Protein AF-A0A225UB70-F1 (afdb_monomer)

Solvent-accessible surface area (backbone atoms only — not comparable to full-atom values): 8918 Å² total; per-residue (Å²): 141,69,71,53,76,58,96,62,27,41,36,33,77,89,73,16,35,35,30,39,70,74,69,49,73,42,77,44,91,89,35,73,84,76,83,60,83,46,61,72,49,74,40,53,37,84,57,73,41,80,27,50,54,32,30,71,49,79,45,71,61,85,69,93,62,92,57,63,78,68,40,39,56,28,28,24,52,61,98,42,31,42,39,44,81,36,61,46,99,86,69,34,76,47,29,36,38,40,33,19,61,30,96,50,73,32,76,44,57,53,69,41,63,47,29,36,36,25,44,81,80,52,74,90,77,53,93,52,43,40,41,81,90,34,66,77,34,52,56,49,55,50,47,45,60,78,33,44,71,75,80,83,129

Foldseek 3Di:
DDWDDDPCWTDDQQQQWIQHNLRDIDHHDPGPPPPPPWDKDFQWAAAKDKAAFLGKDKRFPDDPDPPQVQWFKKFFADPFWTKDFDADPVRRGTIIIITGLDNGIDIDHHRDGGMMIGGPRDDPPDPGIDTPPGPVNVVNVVSSVVGHDDPDD

Secondary structure (DSSP, 8-state):
--EEEETTEEEETTTTEEE-TTS-EEEPTTS--------EEEEE-SS-EEE-TT-EEEEE-----TTGGGSEEEE-B-SSEEEEEEEPTTS-EEEEEEEE-SSS-EEE-TT-EEEEEE-TT-----TT-B-TTSHHHHHHHHHHHHHSPPPP-

Organism: NCBI:txid4795

Radius of gyration: 17.29 Å; Cα contacts (8 Å, |Δi|>4): 300; chains: 1; bounding box: 36×50×47 Å

Mean predicted aligned error: 11.11 Å

Nearest PDB structures (foldseek):
  4dhk-assembly1_A  TM=5.116E-01  e=4.647E-01  Burkholderia thailandensis E264
  5aeo-assembly2_B  TM=2.494E-01  e=3.174E-01  Prescottella equi 103S
  7b1z-assembly2_B  TM=2.248E-01  e=6.100E-01  Prescottella equi
  4nig-assembly1_A  TM=2.475E-01  e=8.009E-01  Escherichia coli
  7vzo-assembly1_B  TM=2.780E-01  e=5.100E+00  Scylla paramamosain

pLDDT: mean 77.73, std 15.6, range [36.25, 96.0]

Sequence (153 aa):
MNFMVAAGVRLCAHEGEVVLPDEKRILLVGGPKRLHLGRAIDVSIHESLWLAPGDSKYIPIRTLEPDLESLDVWVSRGDRWVTLVVFSAKRVPVAVRVVNISRKPAQVLPHTKVATLTDRERLHLGTNFVCPGSYQYDEREFLVYENTRSPAA

Structure (mmCIF, N/CA/C/O backbone):
data_AF-A0A225UB70-F1
#
_entry.id   AF-A0A225UB70-F1
#
loop_
_atom_site.group_PDB
_atom_site.id
_atom_site.type_symbol
_atom_site.label_atom_id
_atom_site.label_alt_id
_atom_site.label_comp_id
_atom_site.label_asym_id
_atom_site.label_entity_id
_atom_site.label_seq_id
_atom_site.pdbx_PDB_ins_code
_atom_site.Cartn_x
_atom_site.Cartn_y
_atom_site.Cartn_z
_atom_site.occupancy
_atom_site.B_iso_or_equiv
_atom_site.auth_seq_id
_atom_site.auth_comp_id
_atom_site.auth_asym_id
_atom_site.auth_atom_id
_atom_site.pdbx_PDB_model_num
ATOM 1 N N . MET A 1 1 ? 8.673 -13.406 -31.659 1.00 50.91 1 MET A N 1
ATOM 2 C CA . MET A 1 1 ? 7.505 -12.635 -31.190 1.00 50.91 1 MET A CA 1
ATOM 3 C C . MET A 1 1 ? 6.264 -13.219 -31.851 1.00 50.91 1 MET A C 1
ATOM 5 O O . MET A 1 1 ? 6.194 -13.136 -33.062 1.00 50.91 1 MET A O 1
ATOM 9 N N . ASN A 1 2 ? 5.368 -13.852 -31.081 1.00 46.34 2 ASN A N 1
ATOM 10 C CA . ASN A 1 2 ? 4.024 -14.294 -31.486 1.00 46.34 2 ASN A CA 1
ATOM 11 C C . ASN A 1 2 ? 3.123 -14.092 -30.259 1.00 46.34 2 ASN A C 1
ATOM 13 O O . ASN A 1 2 ? 3.233 -14.854 -29.300 1.00 46.34 2 ASN A O 1
ATOM 17 N N . PHE A 1 3 ? 2.311 -13.036 -30.251 1.00 51.97 3 PHE A N 1
ATOM 18 C CA . PHE A 1 3 ? 1.292 -12.815 -29.226 1.00 51.97 3 PHE A CA 1
ATOM 19 C C . PHE A 1 3 ? -0.056 -13.247 -29.795 1.00 51.97 3 PHE A C 1
ATOM 21 O O . PHE A 1 3 ? -0.451 -12.800 -30.868 1.00 51.97 3 PHE A O 1
ATOM 28 N N . MET A 1 4 ? -0.760 -14.126 -29.088 1.00 57.53 4 MET A N 1
ATOM 29 C CA . MET A 1 4 ? -2.179 -14.360 -29.349 1.00 57.53 4 MET A CA 1
ATOM 30 C C . MET A 1 4 ? -2.967 -13.456 -28.402 1.00 57.53 4 MET A C 1
ATOM 32 O O . MET A 1 4 ? -2.669 -13.428 -27.206 1.00 57.53 4 MET A O 1
ATOM 36 N N . VAL A 1 5 ? -3.915 -12.689 -28.947 1.00 52.62 5 VAL A N 1
ATOM 37 C CA . VAL A 1 5 ? -4.765 -11.768 -28.182 1.00 52.62 5 VAL A CA 1
ATOM 38 C C . VAL A 1 5 ? -6.218 -12.172 -28.365 1.00 52.62 5 VAL A C 1
ATOM 40 O O . VAL A 1 5 ? -6.743 -12.109 -29.473 1.00 52.62 5 VAL A O 1
ATOM 43 N N . ALA A 1 6 ? -6.867 -12.573 -27.275 1.00 55.34 6 ALA A N 1
ATOM 44 C CA . ALA A 1 6 ? -8.302 -12.831 -27.233 1.00 55.34 6 ALA A CA 1
ATOM 45 C C . ALA A 1 6 ? -8.866 -12.250 -25.933 1.00 55.34 6 ALA A C 1
ATOM 47 O O . ALA A 1 6 ? -8.306 -12.480 -24.865 1.00 55.34 6 ALA A O 1
ATOM 48 N N . ALA A 1 7 ? -9.939 -11.459 -26.023 1.00 66.19 7 ALA A N 1
ATOM 49 C CA . ALA A 1 7 ? -10.615 -10.855 -24.867 1.00 66.19 7 ALA A CA 1
ATOM 50 C C . ALA A 1 7 ? -9.690 -10.089 -23.885 1.00 66.19 7 ALA A C 1
ATOM 52 O O . ALA A 1 7 ? -9.925 -10.096 -22.683 1.00 66.19 7 ALA A O 1
ATOM 53 N N . 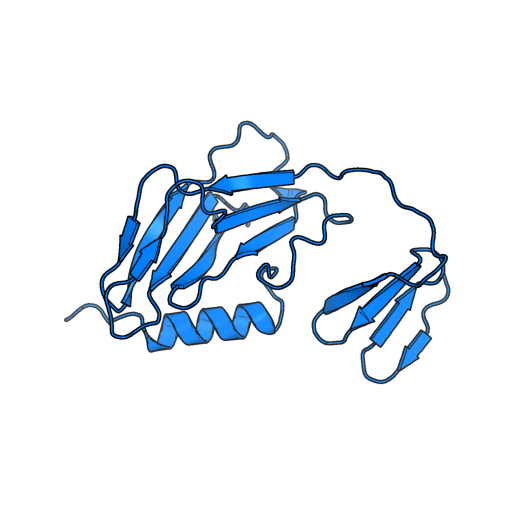GLY A 1 8 ? -8.625 -9.446 -24.385 1.00 60.56 8 GLY A N 1
ATOM 54 C CA . GLY A 1 8 ? -7.652 -8.706 -23.564 1.00 60.56 8 GLY A CA 1
ATOM 55 C C . GLY A 1 8 ? -6.568 -9.568 -22.901 1.00 60.56 8 GLY A C 1
ATOM 56 O O . GLY A 1 8 ? -5.694 -9.033 -22.229 1.00 60.56 8 GLY A O 1
ATOM 57 N N . VAL A 1 9 ? -6.585 -10.885 -23.116 1.00 57.81 9 VAL A N 1
ATOM 58 C CA . VAL A 1 9 ? -5.535 -11.805 -22.667 1.00 57.81 9 VAL A CA 1
ATOM 59 C C . VAL A 1 9 ? -4.383 -11.789 -23.674 1.00 57.81 9 VAL A C 1
ATOM 61 O O . VAL A 1 9 ? -4.620 -11.988 -24.864 1.00 57.81 9 VAL A O 1
ATOM 64 N N . ARG A 1 10 ? -3.140 -11.580 -23.224 1.00 71.00 10 ARG A N 1
ATOM 65 C CA . ARG A 1 10 ? -1.922 -11.622 -24.051 1.00 71.00 10 ARG A CA 1
ATOM 66 C C . ARG A 1 10 ? -1.094 -12.853 -23.689 1.00 71.00 10 ARG A C 1
ATOM 68 O O . ARG A 1 10 ? -0.585 -12.958 -22.579 1.00 71.00 10 ARG A O 1
ATOM 75 N N . LEU A 1 11 ? -0.939 -13.778 -24.632 1.00 66.06 11 LEU A N 1
ATOM 76 C CA . LEU A 1 11 ? -0.100 -14.970 -24.468 1.00 66.06 11 LEU A CA 1
ATOM 77 C C . LEU A 1 11 ? 1.314 -14.714 -25.004 1.00 66.06 11 LEU A C 1
ATOM 79 O O . LEU A 1 11 ? 1.455 -14.334 -26.167 1.00 66.06 11 LEU A O 1
ATOM 83 N N . CYS A 1 12 ? 2.351 -14.998 -24.212 1.00 64.19 12 CYS A N 1
ATOM 84 C CA . CYS A 1 12 ? 3.739 -14.997 -24.672 1.00 64.19 12 CYS A CA 1
ATOM 85 C C . CYS A 1 12 ? 4.373 -16.383 -24.505 1.00 64.19 12 CYS A C 1
ATOM 87 O O . CYS A 1 12 ? 4.827 -16.760 -23.427 1.00 64.19 12 CYS A O 1
ATOM 89 N N . ALA A 1 13 ? 4.454 -17.141 -25.603 1.00 64.69 13 ALA A N 1
ATOM 90 C CA . ALA A 1 13 ? 5.050 -18.481 -25.595 1.00 64.69 13 ALA A CA 1
ATOM 91 C C . ALA A 1 13 ? 6.567 -18.475 -25.310 1.00 64.69 13 ALA A C 1
ATOM 93 O O . ALA A 1 13 ? 7.093 -19.449 -24.785 1.00 64.69 13 ALA A O 1
ATOM 94 N N . HIS A 1 14 ? 7.266 -17.381 -25.635 1.00 59.59 14 HIS A N 1
ATOM 95 C CA . HIS A 1 14 ? 8.696 -17.217 -25.343 1.00 59.59 14 HIS A CA 1
ATOM 96 C C . HIS A 1 14 ? 8.958 -16.982 -23.848 1.00 59.59 14 HIS A C 1
ATOM 98 O O . HIS A 1 14 ? 9.907 -17.525 -23.287 1.00 59.59 14 HIS A O 1
ATOM 104 N N . GLU A 1 15 ? 8.114 -16.178 -23.201 1.00 58.66 15 GLU A N 1
ATOM 105 C CA . GLU A 1 15 ? 8.200 -15.914 -21.760 1.00 58.66 15 GLU A CA 1
ATOM 106 C C . GLU A 1 15 ? 7.529 -17.011 -20.930 1.00 58.66 15 GLU A C 1
ATOM 108 O O . GLU A 1 15 ? 7.854 -17.166 -19.759 1.00 58.66 15 GLU A O 1
ATOM 113 N N . GLY A 1 16 ? 6.670 -17.829 -21.545 1.00 68.44 16 GLY A N 1
ATOM 114 C CA . GLY A 1 16 ? 5.931 -18.877 -20.855 1.00 68.44 16 GLY A CA 1
ATOM 115 C C . GLY A 1 16 ? 4.806 -18.317 -19.988 1.00 68.44 16 GLY A C 1
ATOM 116 O O . GLY A 1 16 ? 4.480 -18.925 -18.977 1.00 68.44 16 GLY A O 1
ATOM 117 N N . GLU A 1 17 ? 4.234 -17.167 -20.347 1.00 66.88 17 GLU A N 1
ATOM 118 C CA . GLU A 1 17 ? 3.282 -16.432 -19.508 1.00 66.88 17 GLU A CA 1
ATOM 119 C C . GLU A 1 17 ? 2.002 -16.051 -20.267 1.00 66.88 17 GLU A C 1
ATOM 121 O O . GLU A 1 17 ? 2.000 -15.820 -21.481 1.00 66.88 17 GLU A O 1
ATOM 126 N N . VAL A 1 18 ? 0.903 -15.971 -19.519 1.00 69.50 18 VAL A N 1
ATOM 127 C CA . VAL A 1 18 ? -0.398 -15.437 -19.933 1.00 69.50 18 VAL A CA 1
ATOM 128 C C . VAL A 1 18 ? -0.663 -14.179 -19.123 1.00 69.50 18 VAL A C 1
ATOM 130 O O . VAL A 1 18 ? -0.794 -14.263 -17.907 1.00 69.50 18 VAL A O 1
ATOM 133 N N . VAL A 1 19 ? -0.775 -13.028 -19.777 1.00 67.69 19 VAL A N 1
ATOM 134 C CA . VAL A 1 19 ? -1.188 -11.769 -19.148 1.00 67.69 19 VAL A CA 1
ATOM 135 C C . VAL A 1 19 ? -2.692 -11.613 -19.332 1.00 67.69 19 VAL A C 1
ATOM 137 O O . VAL A 1 19 ? -3.173 -11.568 -20.460 1.00 67.69 19 VAL A O 1
ATOM 140 N N . LEU A 1 20 ? -3.441 -11.562 -18.240 1.00 71.25 20 LEU A N 1
ATOM 141 C CA . LEU A 1 20 ? -4.878 -11.318 -18.229 1.00 71.25 20 LEU A CA 1
ATOM 142 C C . LEU A 1 20 ? -5.193 -9.819 -18.424 1.00 71.25 20 LEU A C 1
ATOM 144 O O . LEU A 1 20 ? -4.299 -8.982 -18.280 1.00 71.25 20 LEU A O 1
ATOM 148 N N . PRO A 1 21 ? -6.454 -9.456 -18.726 1.00 59.62 21 PRO A N 1
ATOM 149 C CA . PRO A 1 21 ? -6.861 -8.059 -18.903 1.00 59.62 21 PRO A CA 1
ATOM 150 C C . PRO A 1 21 ? -6.657 -7.195 -17.653 1.00 59.62 21 PRO A C 1
ATOM 152 O O . PRO A 1 21 ? -6.504 -5.987 -17.763 1.00 59.62 21 PRO A O 1
ATOM 155 N N . ASP A 1 22 ? -6.638 -7.813 -16.470 1.00 62.47 22 ASP A N 1
ATOM 156 C CA . ASP A 1 22 ? -6.341 -7.181 -15.181 1.00 62.47 22 ASP A CA 1
ATOM 157 C C . ASP A 1 22 ? -4.841 -7.212 -14.838 1.00 62.47 22 ASP A C 1
ATOM 159 O O . ASP A 1 22 ? -4.464 -7.137 -13.670 1.00 62.47 22 ASP A O 1
ATOM 163 N N . GLU A 1 23 ? -3.997 -7.380 -15.859 1.00 60.31 23 GLU A N 1
ATOM 164 C CA . GLU A 1 23 ? -2.533 -7.451 -15.796 1.00 60.31 23 GLU A CA 1
ATOM 165 C C . GLU A 1 23 ? -1.974 -8.614 -14.961 1.00 60.31 23 GLU A C 1
ATOM 167 O O . GLU A 1 23 ? -0.756 -8.741 -14.795 1.00 60.31 23 GLU A O 1
ATOM 172 N N . LYS A 1 24 ? -2.830 -9.529 -14.486 1.00 55.97 24 LYS A N 1
ATOM 173 C CA . LYS A 1 24 ? -2.382 -10.744 -13.804 1.00 55.97 24 LYS A CA 1
ATOM 174 C C . LYS A 1 24 ? -1.618 -11.640 -14.769 1.00 55.97 24 LYS A C 1
ATOM 176 O O . LYS A 1 24 ? -2.121 -11.995 -15.831 1.00 55.97 24 LYS A O 1
ATOM 181 N N . ARG A 1 25 ? -0.422 -12.065 -14.367 1.00 65.12 25 ARG A N 1
ATOM 182 C CA . ARG A 1 25 ? 0.412 -12.989 -15.143 1.00 65.12 25 ARG A CA 1
ATOM 183 C C . ARG A 1 25 ? 0.298 -14.409 -14.591 1.00 65.12 25 ARG A C 1
ATOM 185 O O . ARG A 1 25 ? 0.488 -14.616 -13.394 1.00 65.12 25 ARG A O 1
ATOM 192 N N . ILE A 1 26 ? -0.017 -15.376 -15.449 1.00 65.44 26 ILE A N 1
ATOM 193 C CA . ILE A 1 26 ? -0.088 -16.808 -15.127 1.00 65.44 26 ILE A CA 1
ATOM 194 C C . ILE A 1 26 ? 1.021 -17.533 -15.886 1.00 65.44 26 ILE A C 1
ATOM 196 O O . ILE A 1 26 ? 1.125 -17.398 -17.104 1.00 65.44 26 ILE A O 1
ATOM 200 N N . LEU A 1 27 ? 1.824 -18.330 -15.180 1.00 65.69 27 LEU A N 1
ATOM 201 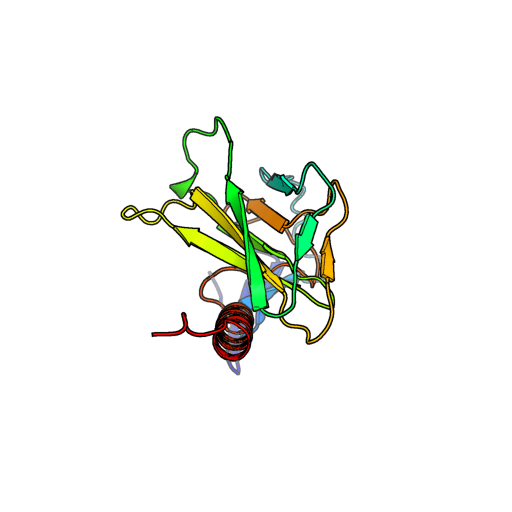C CA . LEU A 1 27 ? 2.873 -19.141 -15.792 1.00 65.69 27 LEU A CA 1
ATOM 202 C C . LEU A 1 27 ? 2.272 -20.370 -16.494 1.00 65.69 27 LEU A C 1
ATOM 204 O O . LEU A 1 27 ? 1.475 -21.111 -15.917 1.00 65.69 27 LEU A O 1
ATOM 208 N N . LEU A 1 28 ? 2.694 -20.617 -17.728 1.00 68.62 28 LEU A N 1
ATOM 209 C CA . LEU A 1 28 ? 2.364 -21.816 -18.486 1.00 68.62 28 LEU A CA 1
ATOM 210 C C . LEU A 1 28 ? 3.129 -23.018 -17.922 1.00 68.62 28 LEU A C 1
ATOM 212 O O . LEU A 1 28 ? 4.350 -22.981 -17.742 1.00 68.62 28 LEU A O 1
ATOM 216 N N . VAL A 1 29 ? 2.417 -24.121 -17.691 1.00 61.06 29 VAL A N 1
ATOM 217 C CA . VAL A 1 29 ? 3.032 -25.393 -17.293 1.00 61.06 29 VAL A CA 1
ATOM 218 C C . VAL A 1 29 ? 3.980 -25.863 -18.401 1.00 61.06 29 VAL A C 1
ATOM 220 O O . VAL A 1 29 ? 3.560 -26.066 -19.536 1.00 61.06 29 VAL A O 1
ATOM 223 N N . GLY A 1 30 ? 5.266 -26.020 -18.068 1.00 59.81 30 GLY A N 1
ATOM 224 C CA . GLY A 1 30 ? 6.319 -26.397 -19.023 1.00 59.81 30 GLY A CA 1
ATOM 225 C C . GLY A 1 30 ? 7.049 -25.223 -19.691 1.00 59.81 30 GLY A C 1
ATOM 226 O O . GLY A 1 30 ? 7.930 -25.464 -20.513 1.00 59.81 30 GLY A O 1
ATOM 227 N N . GLY A 1 31 ? 6.728 -23.973 -19.332 1.00 58.25 31 GLY A N 1
ATOM 228 C CA . GLY A 1 31 ? 7.508 -22.795 -19.725 1.00 58.25 31 GLY A CA 1
ATOM 229 C C . GLY A 1 31 ? 8.925 -22.789 -19.122 1.00 58.25 31 GLY A C 1
ATOM 230 O O . GLY A 1 31 ? 9.213 -23.563 -18.201 1.00 58.25 31 GLY A O 1
ATOM 231 N N . PRO A 1 32 ? 9.842 -21.938 -19.624 1.00 54.94 32 PRO A N 1
ATOM 232 C CA . PRO A 1 32 ? 11.200 -21.854 -19.095 1.00 54.94 32 PRO A CA 1
ATOM 233 C C . PRO A 1 32 ? 11.172 -21.599 -17.581 1.00 54.94 32 PRO A C 1
ATOM 235 O O . PRO A 1 32 ? 10.595 -20.618 -17.117 1.00 54.94 32 PRO A O 1
ATOM 238 N N . LYS A 1 33 ? 11.814 -22.480 -16.796 1.00 51.38 33 LYS A N 1
ATOM 239 C CA . LYS A 1 33 ? 12.016 -22.287 -15.351 1.00 51.38 33 LYS A CA 1
ATOM 240 C C . LYS A 1 33 ? 12.939 -21.085 -15.150 1.00 51.38 33 LYS A C 1
ATOM 242 O O . LYS A 1 33 ? 14.159 -21.229 -15.116 1.00 51.38 33 LYS A O 1
ATOM 247 N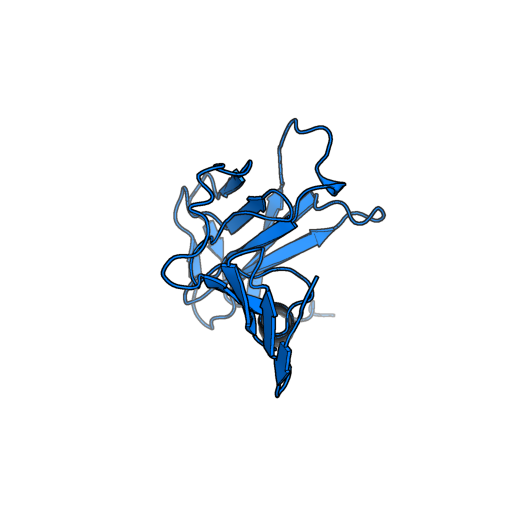 N . ARG A 1 34 ? 12.370 -19.885 -15.056 1.00 52.62 34 ARG A N 1
ATOM 248 C CA . ARG A 1 34 ? 13.122 -18.656 -14.790 1.00 52.62 34 ARG A CA 1
ATOM 249 C C . ARG A 1 34 ? 13.544 -18.642 -13.322 1.00 52.62 34 ARG A C 1
ATOM 251 O O . ARG A 1 34 ? 12.852 -18.118 -12.464 1.00 52.62 34 ARG A O 1
ATOM 258 N N . LEU A 1 35 ? 14.697 -19.246 -13.043 1.00 44.94 35 LEU A N 1
ATOM 259 C CA . LEU A 1 35 ? 15.340 -19.275 -11.726 1.00 44.94 35 LEU A CA 1
ATOM 260 C C . LEU A 1 35 ? 16.265 -18.061 -11.525 1.00 44.94 35 LEU A C 1
ATOM 262 O O . LEU A 1 35 ? 17.336 -18.175 -10.940 1.00 44.94 35 LEU A O 1
ATOM 266 N N . HIS A 1 36 ? 15.880 -16.894 -12.044 1.00 45.09 36 HIS A N 1
ATOM 267 C CA . HIS A 1 36 ? 16.498 -15.639 -11.634 1.00 45.09 36 HIS A CA 1
ATOM 268 C C . HIS A 1 36 ? 15.614 -15.057 -10.548 1.00 45.09 36 HIS A C 1
ATOM 270 O O . HIS A 1 36 ? 14.543 -14.533 -10.840 1.00 45.09 36 HIS A O 1
ATOM 276 N N . LEU A 1 37 ? 16.058 -15.198 -9.300 1.00 53.25 37 LEU A N 1
ATOM 277 C CA . LEU A 1 37 ? 15.492 -14.464 -8.181 1.00 53.25 37 LEU A CA 1
ATOM 278 C C . LEU A 1 37 ? 15.769 -12.982 -8.462 1.00 53.25 37 LEU A C 1
ATOM 280 O O . LEU A 1 37 ? 16.880 -12.503 -8.237 1.00 53.25 37 LEU A O 1
ATOM 284 N N . GLY A 1 38 ? 14.800 -12.306 -9.078 1.00 62.28 38 GLY A N 1
ATOM 285 C CA . GLY A 1 38 ? 14.865 -10.875 -9.321 1.00 62.28 38 GLY A CA 1
ATOM 286 C C . GLY A 1 38 ? 15.136 -10.134 -8.018 1.00 62.28 38 GLY A C 1
ATOM 287 O O . GLY A 1 38 ? 14.783 -10.612 -6.934 1.00 62.28 38 GLY A O 1
ATOM 288 N N . ARG A 1 39 ? 15.794 -8.976 -8.101 1.00 74.94 39 ARG A N 1
ATOM 289 C CA . ARG A 1 39 ? 16.023 -8.143 -6.915 1.00 74.94 39 ARG A CA 1
ATOM 290 C C . ARG A 1 39 ? 14.670 -7.804 -6.299 1.00 74.94 39 ARG A C 1
ATOM 292 O O . ARG A 1 39 ? 13.780 -7.365 -7.015 1.00 74.94 39 ARG A O 1
ATOM 299 N N . ALA A 1 40 ? 14.526 -8.033 -4.997 1.00 80.19 40 ALA A N 1
ATOM 300 C CA . ALA A 1 40 ? 13.309 -7.755 -4.248 1.00 80.19 40 ALA A CA 1
ATOM 301 C C . ALA A 1 40 ? 13.669 -7.006 -2.964 1.00 80.19 40 ALA A C 1
ATOM 303 O O . ALA A 1 40 ? 14.440 -7.503 -2.144 1.00 80.19 40 ALA A O 1
ATOM 304 N N . ILE A 1 41 ? 13.127 -5.802 -2.804 1.00 85.81 41 ILE A N 1
ATOM 305 C CA . ILE A 1 41 ? 13.354 -4.947 -1.638 1.00 85.81 41 ILE A CA 1
ATOM 306 C C . ILE A 1 41 ? 12.031 -4.792 -0.913 1.00 85.81 41 ILE A C 1
ATOM 308 O O . ILE A 1 41 ? 11.125 -4.111 -1.394 1.00 85.81 41 ILE A O 1
ATOM 312 N N . ASP A 1 42 ? 11.926 -5.413 0.253 1.00 89.12 42 ASP A N 1
ATOM 313 C CA . ASP A 1 42 ? 10.722 -5.335 1.066 1.00 89.12 42 ASP A CA 1
ATOM 314 C C . ASP A 1 42 ? 10.690 -4.042 1.882 1.00 89.12 42 ASP A C 1
ATOM 316 O O . ASP A 1 42 ? 11.589 -3.742 2.669 1.00 89.12 42 ASP A O 1
ATOM 320 N N . VAL A 1 43 ? 9.590 -3.310 1.756 1.00 91.38 43 VAL A N 1
ATOM 321 C CA . VAL A 1 43 ? 9.231 -2.203 2.636 1.00 91.38 43 VAL A CA 1
ATOM 322 C C . VAL A 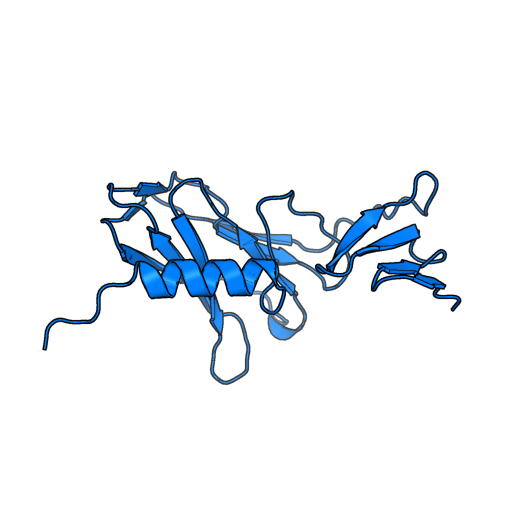1 43 ? 8.331 -2.785 3.710 1.00 91.38 43 VAL A C 1
ATOM 324 O O . VAL A 1 43 ? 7.191 -3.171 3.443 1.00 91.38 43 VAL A O 1
ATOM 327 N N . SER A 1 44 ? 8.852 -2.882 4.927 1.00 92.44 44 SER A N 1
ATOM 328 C CA . SER A 1 44 ? 8.142 -3.493 6.050 1.00 92.44 44 SER A CA 1
ATOM 329 C C . SER A 1 44 ? 7.930 -2.502 7.179 1.00 92.44 44 SER A C 1
ATOM 331 O O . SER A 1 44 ? 8.718 -1.581 7.388 1.00 92.44 44 SER A O 1
ATOM 333 N N . ILE A 1 45 ? 6.862 -2.711 7.938 1.00 90.69 45 ILE A N 1
ATOM 334 C CA . ILE A 1 45 ? 6.643 -1.972 9.175 1.00 90.69 45 ILE A CA 1
ATOM 335 C C . ILE A 1 45 ? 7.592 -2.514 10.251 1.00 90.69 45 ILE A C 1
ATOM 337 O O . ILE A 1 45 ? 7.643 -3.719 10.479 1.00 90.69 45 ILE A O 1
ATOM 341 N N . HIS A 1 46 ? 8.332 -1.638 10.929 1.00 87.69 46 HIS A N 1
ATOM 342 C CA . HIS A 1 46 ? 9.272 -2.049 11.980 1.00 87.69 46 HIS A CA 1
ATOM 343 C C . HIS A 1 46 ? 8.606 -2.254 13.348 1.00 87.69 46 HIS A C 1
ATOM 345 O O . HIS A 1 46 ? 9.030 -3.116 14.110 1.00 87.69 46 HIS A O 1
ATOM 351 N N . GLU A 1 47 ? 7.554 -1.493 13.651 1.00 89.50 47 GLU A N 1
ATOM 352 C CA . GLU A 1 47 ? 6.858 -1.495 14.942 1.00 89.50 47 GLU A CA 1
ATOM 353 C C . GLU A 1 47 ? 5.342 -1.606 14.760 1.00 89.50 47 GLU A C 1
ATOM 355 O O . GLU A 1 47 ? 4.806 -1.190 13.739 1.00 89.50 47 GLU A O 1
ATOM 360 N N . SER A 1 48 ? 4.623 -2.160 15.740 1.00 90.19 48 SER A N 1
ATOM 361 C CA . SER A 1 48 ? 3.166 -2.314 15.618 1.00 90.19 48 SER A CA 1
ATOM 362 C C . SER A 1 48 ? 2.498 -0.965 15.365 1.00 90.19 48 SER A C 1
ATOM 364 O O . SER A 1 48 ? 2.641 -0.040 16.162 1.00 90.19 48 SER A O 1
ATOM 366 N N . LEU A 1 49 ? 1.714 -0.878 14.294 1.00 93.56 49 LEU A N 1
ATOM 367 C CA . LEU A 1 49 ? 0.989 0.332 13.935 1.00 93.56 49 LEU A CA 1
ATOM 368 C C . LEU A 1 49 ? -0.494 0.163 14.259 1.00 93.56 49 LEU A C 1
ATOM 370 O O . LEU A 1 49 ? -1.130 -0.778 13.787 1.00 93.56 49 LEU A O 1
ATOM 374 N N . TRP A 1 50 ? -1.051 1.101 15.019 1.00 95.75 50 TRP A N 1
ATOM 375 C CA . TRP A 1 50 ? -2.489 1.208 15.249 1.00 95.75 50 TRP A CA 1
ATOM 376 C C . TRP A 1 50 ? -3.047 2.385 14.462 1.00 95.75 50 TRP A C 1
ATOM 378 O O . TRP A 1 50 ? -2.624 3.519 14.660 1.00 95.75 50 TRP A O 1
ATOM 388 N N . LEU A 1 51 ? -3.998 2.104 13.576 1.00 95.44 51 LEU A N 1
ATOM 389 C CA . LEU A 1 51 ? -4.674 3.102 12.757 1.00 95.44 51 LEU A CA 1
ATOM 390 C C . LEU A 1 51 ? -6.132 3.213 13.193 1.00 95.44 51 LEU A C 1
ATOM 392 O O . LEU A 1 51 ? -6.875 2.226 13.155 1.00 95.44 51 LEU A O 1
ATOM 396 N N . ALA A 1 52 ? -6.567 4.413 13.571 1.00 96.00 52 ALA A N 1
ATOM 397 C CA . ALA A 1 52 ? -7.988 4.695 13.751 1.00 96.00 52 ALA A CA 1
ATOM 398 C C . ALA A 1 52 ? -8.742 4.576 12.405 1.00 96.00 52 ALA A C 1
ATOM 400 O O . ALA A 1 52 ? -8.113 4.573 11.345 1.00 96.00 52 ALA A O 1
ATOM 401 N N . PRO A 1 53 ? -10.078 4.430 12.403 1.00 94.44 53 PRO A N 1
ATOM 402 C CA . PRO A 1 53 ? -10.862 4.431 11.166 1.00 94.44 53 PRO A CA 1
ATOM 403 C C . PRO A 1 53 ? -10.579 5.666 10.298 1.00 94.44 53 PRO A C 1
ATOM 405 O O . PRO A 1 53 ? -10.736 6.792 10.773 1.00 94.44 53 PRO A O 1
ATOM 408 N N . GLY A 1 54 ? -10.167 5.451 9.044 1.00 90.38 54 GLY A N 1
ATOM 409 C CA . GLY A 1 54 ? -9.800 6.513 8.099 1.00 90.38 54 GLY A CA 1
ATOM 410 C C . GLY A 1 54 ? -8.425 7.153 8.324 1.00 90.38 54 GLY A C 1
ATOM 411 O O . GLY A 1 54 ? -8.024 8.021 7.550 1.00 90.38 54 GLY A O 1
ATOM 412 N N . ASP A 1 55 ? -7.698 6.739 9.364 1.00 95.00 55 ASP A N 1
ATOM 413 C CA . ASP A 1 55 ? -6.345 7.216 9.645 1.00 95.00 55 ASP A CA 1
ATOM 414 C C . ASP A 1 55 ? -5.308 6.531 8.743 1.00 95.00 55 ASP A C 1
ATOM 416 O O . ASP A 1 55 ? -5.538 5.451 8.180 1.00 95.00 55 ASP A O 1
ATOM 420 N N . SER A 1 56 ? -4.144 7.162 8.600 1.00 95.06 56 SER A N 1
ATOM 421 C CA . SER A 1 56 ? -3.071 6.651 7.756 1.00 95.06 56 SER A CA 1
ATOM 422 C C . SER A 1 56 ? -1.677 6.989 8.266 1.00 95.06 56 SER A C 1
ATOM 424 O O . SER A 1 56 ? -1.453 8.043 8.856 1.00 95.06 56 SER A O 1
ATOM 426 N N . LYS A 1 57 ? -0.708 6.125 7.956 1.00 95.44 57 LYS A N 1
ATOM 427 C CA . LYS A 1 57 ? 0.707 6.333 8.279 1.00 95.44 57 LYS A CA 1
ATOM 428 C C . LYS A 1 57 ? 1.568 6.220 7.030 1.00 95.44 57 LYS A C 1
ATOM 430 O O . LYS A 1 57 ? 1.385 5.314 6.222 1.00 95.44 57 LYS A O 1
ATOM 435 N N . TYR A 1 58 ? 2.540 7.116 6.912 1.00 95.06 58 TYR A N 1
ATOM 436 C CA . TYR A 1 58 ? 3.566 7.057 5.878 1.00 95.06 58 TYR A CA 1
ATOM 437 C C . TYR A 1 58 ? 4.761 6.236 6.365 1.00 95.06 58 TYR A C 1
ATOM 439 O O . TYR A 1 58 ? 5.332 6.526 7.417 1.00 95.06 58 TYR A O 1
ATOM 447 N N . ILE A 1 59 ? 5.139 5.231 5.581 1.00 94.19 59 ILE A N 1
ATOM 448 C CA . ILE A 1 59 ? 6.311 4.385 5.787 1.00 94.19 59 ILE A CA 1
ATOM 449 C C . ILE A 1 59 ? 7.341 4.767 4.715 1.00 94.19 59 ILE A C 1
ATOM 451 O O . ILE A 1 59 ? 7.094 4.524 3.533 1.00 94.19 59 ILE A O 1
ATOM 455 N N . PRO A 1 60 ? 8.460 5.418 5.076 1.00 92.56 60 PRO A N 1
ATOM 456 C CA . PRO A 1 60 ? 9.443 5.867 4.098 1.00 92.56 60 PRO A CA 1
ATOM 457 C C . PRO A 1 60 ? 10.158 4.675 3.456 1.00 92.56 60 PRO A C 1
ATOM 459 O O . PRO A 1 60 ? 10.544 3.731 4.146 1.00 92.56 60 PRO A O 1
ATOM 462 N N . ILE A 1 61 ? 10.398 4.751 2.149 1.00 89.94 61 ILE A N 1
ATOM 463 C CA . ILE A 1 61 ? 11.216 3.768 1.437 1.00 89.94 61 ILE A CA 1
ATOM 464 C C . ILE A 1 61 ? 12.677 4.169 1.646 1.00 89.94 61 ILE A C 1
ATOM 466 O O . ILE A 1 61 ? 13.203 5.055 0.978 1.00 89.94 61 ILE A O 1
ATOM 470 N N . ARG A 1 62 ? 13.321 3.562 2.646 1.00 78.94 62 ARG A N 1
ATOM 471 C CA . ARG A 1 62 ? 14.725 3.820 2.991 1.00 78.94 62 ARG A CA 1
ATOM 472 C C . ARG A 1 62 ? 15.595 2.738 2.379 1.00 78.94 62 ARG A C 1
ATOM 474 O O . ARG A 1 62 ? 15.849 1.719 3.012 1.00 78.94 62 ARG A O 1
ATOM 481 N N . THR A 1 63 ? 16.031 2.956 1.149 1.00 71.50 63 THR A N 1
ATOM 482 C CA . THR A 1 63 ? 16.968 2.051 0.489 1.00 71.50 63 THR A CA 1
ATOM 483 C C . THR A 1 63 ? 18.140 2.829 -0.091 1.00 71.50 63 THR A C 1
ATOM 485 O O . THR A 1 63 ? 17.979 3.970 -0.517 1.00 71.50 63 THR A O 1
ATOM 488 N N . LEU A 1 64 ? 19.327 2.221 -0.070 1.00 67.25 64 LEU A N 1
ATOM 489 C CA . LEU A 1 64 ? 20.559 2.805 -0.612 1.00 67.25 64 LEU A CA 1
ATOM 490 C C . LEU A 1 64 ? 20.679 2.605 -2.130 1.00 67.25 64 LEU A C 1
ATOM 492 O O . LEU A 1 64 ? 21.745 2.776 -2.715 1.00 67.25 64 LEU A O 1
ATOM 496 N N . GLU A 1 65 ? 19.598 2.152 -2.746 1.00 70.75 65 GLU A N 1
ATOM 497 C CA . GLU A 1 65 ? 19.628 1.611 -4.084 1.00 70.75 65 GLU A CA 1
ATOM 498 C C . GLU A 1 65 ? 19.615 2.717 -5.136 1.00 70.75 65 GLU A C 1
ATOM 500 O O . GLU A 1 65 ? 18.712 3.560 -5.130 1.00 70.75 65 GLU A O 1
ATOM 505 N N . PRO A 1 66 ? 20.604 2.725 -6.044 1.00 63.25 66 PRO A N 1
ATOM 506 C CA . PRO A 1 66 ? 20.852 3.857 -6.926 1.00 63.25 66 PRO A CA 1
ATOM 507 C C . PRO A 1 66 ? 19.806 3.999 -8.037 1.00 63.25 66 PRO A C 1
ATOM 509 O O . PRO A 1 66 ? 19.682 5.073 -8.619 1.00 63.25 66 PRO A O 1
ATOM 512 N N . ASP A 1 67 ? 19.056 2.938 -8.337 1.00 75.19 67 ASP A N 1
ATOM 513 C CA . ASP A 1 67 ? 18.205 2.823 -9.519 1.00 75.19 67 ASP A CA 1
ATOM 514 C C . ASP A 1 67 ? 16.731 2.574 -9.182 1.00 75.19 67 ASP A C 1
ATOM 516 O O . ASP A 1 67 ? 16.045 1.831 -9.872 1.00 75.19 67 ASP A O 1
ATOM 520 N N . LEU A 1 68 ? 16.201 3.218 -8.141 1.00 76.31 68 LEU A N 1
ATOM 521 C CA . LEU A 1 68 ? 14.804 3.024 -7.729 1.00 76.31 68 LEU A CA 1
ATOM 522 C C . LEU A 1 68 ? 13.769 3.280 -8.845 1.00 76.31 68 LEU A C 1
ATOM 524 O O . LEU A 1 68 ? 12.670 2.738 -8.802 1.00 76.31 68 LEU A O 1
ATOM 528 N N . GLU A 1 69 ? 14.123 4.100 -9.836 1.00 77.06 69 GLU A N 1
ATOM 529 C CA . GLU A 1 69 ? 13.311 4.407 -11.022 1.00 77.06 69 GLU A CA 1
ATOM 530 C C . GLU A 1 69 ? 13.152 3.217 -11.985 1.00 77.06 69 GLU A C 1
ATOM 532 O O . GLU A 1 69 ? 12.232 3.203 -12.806 1.00 77.06 69 GLU A O 1
ATOM 537 N N . SER A 1 70 ? 14.054 2.233 -11.911 1.00 77.94 70 SER A N 1
ATOM 538 C CA . SER A 1 70 ? 14.050 1.036 -12.758 1.00 77.94 70 SER A CA 1
ATOM 539 C C . SER A 1 70 ? 13.165 -0.084 -12.196 1.00 77.94 70 SER A C 1
ATOM 541 O O . SER A 1 70 ? 12.831 -1.019 -12.930 1.00 77.94 70 SER A O 1
ATOM 543 N N . LEU A 1 71 ? 12.788 0.015 -10.916 1.00 81.69 71 LEU A N 1
ATOM 544 C CA . LEU A 1 71 ? 12.047 -1.007 -10.187 1.00 81.69 71 LEU A CA 1
ATOM 545 C C . LEU A 1 71 ? 10.536 -0.803 -10.294 1.00 81.69 71 LEU A C 1
ATOM 547 O O . LEU A 1 71 ? 10.031 0.318 -10.209 1.00 81.69 71 LEU A O 1
ATOM 551 N N . ASP A 1 72 ? 9.815 -1.914 -10.381 1.00 83.62 72 ASP A N 1
ATOM 552 C CA . ASP A 1 72 ? 8.368 -1.934 -10.223 1.00 83.62 72 ASP A CA 1
ATOM 553 C C . ASP A 1 72 ? 8.010 -1.994 -8.740 1.00 83.62 72 ASP A C 1
ATOM 555 O O . ASP A 1 72 ? 8.642 -2.694 -7.945 1.00 83.62 72 ASP A O 1
ATOM 559 N N . VAL A 1 73 ? 6.977 -1.246 -8.354 1.00 86.62 73 VAL A N 1
ATOM 560 C CA . VAL A 1 73 ? 6.502 -1.196 -6.972 1.00 86.62 73 VAL A CA 1
ATOM 561 C C . VAL A 1 73 ? 5.225 -1.997 -6.852 1.00 86.62 73 VAL A C 1
ATOM 563 O O . VAL A 1 73 ? 4.253 -1.742 -7.553 1.00 86.62 73 VAL A O 1
ATOM 566 N N . TRP A 1 74 ? 5.198 -2.894 -5.880 1.00 88.06 74 TRP A N 1
ATOM 567 C CA . TRP A 1 74 ? 4.034 -3.693 -5.552 1.00 88.06 74 TRP A CA 1
ATOM 568 C C . TRP A 1 74 ? 3.560 -3.341 -4.152 1.00 88.06 74 TRP A C 1
ATOM 570 O O . TRP A 1 74 ? 4.332 -3.415 -3.199 1.00 88.06 74 TRP A O 1
ATOM 580 N N . VAL A 1 75 ? 2.289 -2.988 -4.001 1.00 90.50 75 VAL A N 1
ATOM 581 C CA . VAL A 1 75 ? 1.682 -2.631 -2.713 1.00 90.50 75 VAL A CA 1
ATOM 582 C C . VAL A 1 75 ? 0.811 -3.750 -2.177 1.00 90.50 75 VAL A C 1
ATOM 584 O O . VAL A 1 75 ? 0.015 -4.337 -2.912 1.00 90.50 75 VAL A O 1
ATOM 587 N N . SER A 1 76 ? 0.917 -4.039 -0.883 1.00 90.38 76 SER A N 1
ATOM 588 C CA . SER A 1 76 ? 0.109 -5.074 -0.241 1.00 90.38 76 SER A CA 1
ATOM 589 C C . SER A 1 76 ? -1.227 -4.550 0.304 1.00 90.38 76 SER A C 1
ATOM 591 O O . SER A 1 76 ? -1.539 -3.360 0.291 1.00 90.38 76 SER A O 1
ATOM 593 N N . ARG A 1 77 ? -2.074 -5.460 0.774 1.00 91.00 77 ARG A N 1
ATOM 594 C CA . ARG A 1 77 ? -3.243 -5.112 1.582 1.00 91.00 77 ARG A CA 1
ATOM 595 C C . ARG A 1 77 ? -3.395 -6.094 2.727 1.00 91.00 77 ARG A C 1
ATOM 597 O O . ARG A 1 77 ? -2.986 -7.248 2.614 1.00 91.00 77 ARG A O 1
ATOM 604 N N . GLY A 1 78 ? -4.045 -5.637 3.785 1.00 90.12 78 GLY A N 1
ATOM 605 C CA . GLY A 1 78 ? -4.634 -6.501 4.794 1.00 90.12 78 GLY A CA 1
ATOM 606 C C . GLY A 1 78 ? -6.153 -6.542 4.669 1.00 90.12 78 GLY A C 1
ATOM 607 O O . GLY A 1 78 ? -6.756 -5.976 3.751 1.00 90.12 78 GLY A O 1
ATOM 608 N N . ASP A 1 79 ? -6.783 -7.171 5.655 1.00 90.94 79 ASP A N 1
ATOM 609 C CA . ASP A 1 79 ? -8.245 -7.274 5.721 1.00 90.94 79 ASP A CA 1
ATOM 610 C C . ASP A 1 79 ? -8.912 -5.916 5.971 1.00 90.94 79 ASP A C 1
ATOM 612 O O . ASP A 1 79 ? -10.027 -5.664 5.525 1.00 90.94 79 ASP A O 1
ATOM 616 N N . ARG A 1 80 ? -8.226 -5.033 6.709 1.00 93.88 80 ARG A N 1
ATOM 617 C CA . ARG A 1 80 ? -8.765 -3.749 7.195 1.00 93.88 80 ARG A CA 1
ATOM 618 C C . ARG A 1 80 ? -7.953 -2.531 6.772 1.00 93.88 80 ARG A C 1
ATOM 620 O O . ARG A 1 80 ? -8.296 -1.410 7.136 1.00 93.88 80 ARG A O 1
ATOM 627 N N . TRP A 1 81 ? -6.878 -2.737 6.024 1.00 94.06 81 TRP A N 1
ATOM 628 C CA . TRP A 1 81 ? -6.011 -1.667 5.558 1.00 94.06 81 TRP A CA 1
A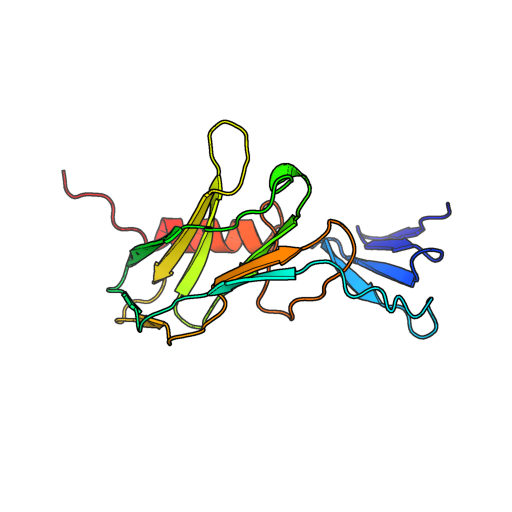TOM 629 C C . TRP A 1 81 ? -5.520 -1.956 4.146 1.00 94.06 81 TRP A C 1
ATOM 631 O O . TRP A 1 81 ? -5.397 -3.112 3.741 1.00 94.06 81 TRP A O 1
ATOM 641 N N . VAL A 1 82 ? -5.219 -0.897 3.409 1.00 93.88 82 VAL A N 1
ATOM 642 C CA . VAL A 1 82 ? -4.601 -0.959 2.080 1.00 93.88 82 VAL A CA 1
ATOM 643 C C . VAL A 1 82 ? -3.369 -0.070 2.062 1.00 93.88 82 VAL A C 1
ATOM 645 O O . VAL A 1 82 ? -3.238 0.823 2.905 1.00 93.88 82 VAL A O 1
ATOM 648 N N . THR A 1 83 ? -2.460 -0.310 1.122 1.00 94.31 83 THR A N 1
ATOM 649 C CA . THR A 1 83 ? -1.322 0.579 0.897 1.00 94.31 83 THR A CA 1
ATOM 650 C C . THR A 1 83 ? -1.370 1.236 -0.470 1.00 94.31 83 THR A C 1
ATOM 652 O O . THR A 1 83 ? -1.772 0.622 -1.457 1.00 94.31 83 THR A O 1
ATOM 655 N N . LEU A 1 84 ? -0.957 2.502 -0.499 1.00 93.81 84 LEU A N 1
ATOM 656 C CA . LEU A 1 84 ? -0.772 3.307 -1.701 1.00 93.81 84 LEU A CA 1
ATOM 657 C C . LEU A 1 84 ? 0.683 3.767 -1.783 1.00 93.81 84 LEU A C 1
ATOM 659 O O . LEU A 1 84 ? 1.312 4.041 -0.756 1.00 93.81 84 LEU A O 1
ATOM 663 N N . VAL A 1 85 ? 1.217 3.874 -2.996 1.00 92.56 85 VAL A N 1
ATOM 664 C CA . VAL A 1 85 ? 2.575 4.386 -3.212 1.00 92.56 85 VAL A CA 1
ATOM 665 C C . VAL A 1 85 ? 2.545 5.907 -3.228 1.00 92.56 85 VAL A C 1
ATOM 667 O O . VAL A 1 85 ? 1.678 6.522 -3.840 1.00 92.56 85 VAL A O 1
ATOM 670 N N . VAL A 1 86 ? 3.521 6.523 -2.570 1.00 92.94 86 VAL A N 1
ATOM 671 C CA . VAL A 1 86 ? 3.765 7.961 -2.648 1.00 92.94 86 VAL A CA 1
ATOM 672 C C . VAL A 1 86 ? 4.948 8.188 -3.567 1.00 92.94 86 VAL A C 1
ATOM 674 O O . VAL A 1 86 ? 6.065 7.755 -3.274 1.00 92.94 86 VAL A O 1
ATOM 677 N N . PHE A 1 87 ? 4.701 8.890 -4.665 1.00 90.25 87 PHE A N 1
ATOM 678 C CA . PHE A 1 87 ? 5.727 9.262 -5.626 1.00 90.25 87 PHE A CA 1
ATOM 679 C C . PHE A 1 87 ? 6.226 10.686 -5.375 1.00 90.25 87 PHE A C 1
ATOM 681 O O . PHE A 1 87 ? 5.472 11.581 -4.998 1.00 90.25 87 PHE A O 1
ATOM 688 N N . SER A 1 88 ? 7.514 10.903 -5.616 1.00 89.88 88 SER A N 1
ATOM 689 C CA . SER A 1 88 ? 8.081 12.243 -5.756 1.00 89.88 88 SER A CA 1
ATOM 690 C C . SER A 1 88 ? 7.632 12.899 -7.067 1.00 89.88 88 SER A C 1
ATOM 692 O O . SER A 1 88 ? 7.125 12.239 -7.975 1.00 89.88 88 SER A O 1
ATOM 694 N N . ALA A 1 89 ? 7.918 14.194 -7.223 1.00 87.00 89 ALA A N 1
ATOM 695 C CA . ALA A 1 89 ? 7.686 14.922 -8.475 1.00 87.00 89 ALA A CA 1
ATOM 696 C C . ALA A 1 89 ? 8.385 14.288 -9.697 1.00 87.00 89 ALA A C 1
ATOM 698 O O . ALA A 1 89 ? 7.923 14.446 -10.823 1.00 87.00 89 ALA A O 1
ATOM 699 N N . LYS A 1 90 ? 9.471 13.534 -9.480 1.00 86.50 90 LYS A N 1
ATOM 700 C CA . LYS A 1 90 ? 10.205 12.804 -10.525 1.00 86.50 90 LYS A CA 1
ATOM 701 C C . LYS A 1 90 ? 9.657 11.390 -10.784 1.00 86.50 90 LYS A C 1
ATOM 703 O O . LYS A 1 90 ? 10.304 10.609 -11.461 1.00 86.50 90 LYS A O 1
ATOM 708 N N . ARG A 1 91 ? 8.480 11.048 -10.241 1.00 84.50 91 ARG A N 1
ATOM 709 C CA . ARG A 1 91 ? 7.860 9.707 -10.302 1.00 84.50 91 ARG A CA 1
ATOM 710 C C . ARG A 1 91 ? 8.682 8.588 -9.652 1.00 84.50 91 ARG A C 1
ATOM 712 O O . ARG A 1 91 ? 8.457 7.415 -9.922 1.00 84.50 91 ARG A O 1
ATOM 719 N N . VAL A 1 92 ? 9.576 8.943 -8.732 1.00 87.38 92 VAL A N 1
ATOM 720 C CA . VAL A 1 92 ? 10.320 7.974 -7.910 1.00 87.38 92 VAL A CA 1
ATOM 721 C C . VAL A 1 92 ? 9.501 7.630 -6.666 1.00 87.38 92 VAL A C 1
ATOM 723 O O . VAL A 1 92 ? 9.041 8.573 -6.012 1.00 87.38 92 VAL A O 1
ATOM 726 N N . PRO A 1 93 ? 9.308 6.349 -6.305 1.00 89.56 93 PRO A N 1
ATOM 727 C CA . PRO A 1 93 ? 8.591 5.975 -5.090 1.00 89.56 93 PRO A CA 1
ATOM 728 C C . PRO A 1 93 ? 9.408 6.361 -3.847 1.00 89.56 93 PRO A C 1
ATOM 730 O O . PRO A 1 93 ? 10.548 5.944 -3.689 1.00 89.56 93 PRO A O 1
ATOM 733 N N . VAL A 1 94 ? 8.837 7.170 -2.953 1.00 92.19 94 VAL A N 1
ATOM 734 C CA . VAL A 1 94 ? 9.544 7.706 -1.768 1.00 92.19 94 VAL A CA 1
ATOM 735 C C . VAL A 1 94 ? 8.976 7.207 -0.444 1.00 92.19 94 VAL A C 1
ATOM 737 O O . VAL A 1 94 ? 9.677 7.163 0.569 1.00 92.19 94 VAL A O 1
ATOM 740 N N . ALA A 1 95 ? 7.704 6.820 -0.429 1.00 93.88 95 ALA A N 1
ATOM 741 C CA . ALA A 1 95 ? 7.041 6.282 0.747 1.00 93.88 95 ALA A CA 1
ATOM 742 C C . ALA A 1 95 ? 5.866 5.391 0.341 1.00 93.88 95 ALA A C 1
ATOM 744 O O . ALA A 1 95 ? 5.403 5.407 -0.797 1.00 93.88 95 ALA A O 1
ATOM 745 N N . VAL A 1 96 ? 5.357 4.647 1.313 1.00 94.19 96 VAL A N 1
ATOM 746 C CA . VAL A 1 96 ? 4.115 3.887 1.220 1.00 94.19 96 VAL A CA 1
ATOM 747 C C . VAL A 1 96 ? 3.156 4.440 2.264 1.00 94.19 96 VAL A C 1
ATOM 749 O O . VAL A 1 96 ? 3.502 4.528 3.441 1.00 94.19 96 VAL A O 1
ATOM 752 N N . ARG A 1 97 ? 1.950 4.827 1.854 1.00 95.94 97 ARG A N 1
ATOM 753 C CA . ARG A 1 97 ? 0.883 5.251 2.760 1.00 95.94 97 ARG A CA 1
ATOM 754 C C . ARG A 1 97 ? 0.025 4.039 3.109 1.00 95.94 97 ARG A C 1
ATOM 756 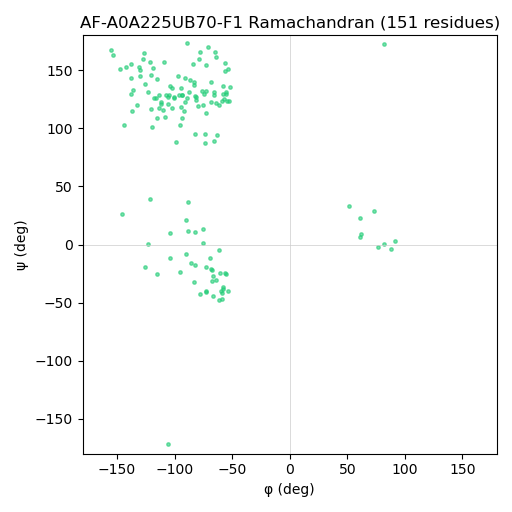O O . ARG A 1 97 ? -0.637 3.492 2.235 1.00 95.94 97 ARG A O 1
ATOM 763 N N . VAL A 1 98 ? 0.022 3.633 4.375 1.00 95.69 98 VAL A N 1
ATOM 764 C CA . VAL A 1 98 ? -0.857 2.582 4.913 1.00 95.69 98 VAL A CA 1
ATOM 765 C C . VAL A 1 98 ? -2.128 3.251 5.425 1.00 95.69 98 VAL A C 1
ATOM 767 O O . VAL A 1 98 ? -2.033 4.140 6.269 1.00 95.69 98 VAL A O 1
ATOM 770 N N . VAL A 1 99 ? -3.299 2.853 4.931 1.00 95.38 99 VAL A N 1
ATOM 771 C CA . VAL A 1 99 ? -4.588 3.489 5.253 1.00 95.38 99 VAL A CA 1
ATOM 772 C C . VAL A 1 99 ? -5.554 2.467 5.833 1.00 95.38 99 VAL A C 1
ATOM 774 O O . VAL A 1 99 ? -5.742 1.401 5.248 1.00 95.38 99 VAL A O 1
ATOM 777 N N . ASN A 1 100 ? -6.200 2.794 6.954 1.00 95.62 100 ASN A N 1
ATOM 778 C CA . ASN A 1 100 ? -7.296 1.990 7.492 1.00 95.62 100 ASN A CA 1
ATOM 779 C C . ASN A 1 100 ? -8.601 2.296 6.746 1.00 95.62 100 ASN A C 1
ATOM 781 O O . ASN A 1 100 ? -9.110 3.413 6.804 1.00 95.62 100 ASN A O 1
ATOM 785 N N . ILE A 1 101 ? -9.160 1.273 6.103 1.00 94.25 101 ILE A N 1
ATOM 786 C CA . ILE A 1 101 ? -10.402 1.341 5.314 1.00 94.25 101 ILE A CA 1
ATOM 787 C C . ILE A 1 101 ? -11.601 0.732 6.053 1.00 94.25 101 ILE A C 1
ATOM 789 O O . ILE A 1 101 ? -12.647 0.468 5.469 1.00 94.25 101 ILE A O 1
ATOM 793 N N . SER A 1 102 ? -11.442 0.426 7.339 1.00 92.69 102 SER A N 1
ATOM 794 C CA . SER A 1 102 ? -12.480 -0.184 8.162 1.00 92.69 102 SER A CA 1
ATOM 795 C C . SER A 1 102 ? -13.030 0.798 9.192 1.00 92.69 102 SER A C 1
ATOM 797 O O . SER A 1 102 ? -12.358 1.726 9.636 1.00 92.69 102 SER A O 1
ATOM 799 N N . ARG A 1 103 ? -14.254 0.536 9.665 1.00 92.44 103 ARG A N 1
ATOM 800 C CA . ARG A 1 103 ? -14.902 1.317 10.737 1.00 92.44 103 ARG A CA 1
ATOM 801 C C . ARG A 1 103 ? -14.351 1.030 12.140 1.00 92.44 103 ARG A C 1
ATOM 803 O O . ARG A 1 103 ? -14.858 1.578 13.114 1.00 92.44 103 ARG A O 1
ATOM 810 N N . LYS A 1 104 ? -13.354 0.150 12.271 1.00 94.12 104 LYS A N 1
ATOM 811 C CA . LYS A 1 104 ? -12.742 -0.242 13.551 1.00 94.12 104 LYS A CA 1
ATOM 812 C C . LYS A 1 104 ? -11.243 0.073 13.535 1.00 94.12 104 LYS A C 1
ATOM 814 O O . LYS A 1 104 ? -10.655 0.124 12.457 1.00 94.12 104 LYS A O 1
ATOM 819 N N . PRO A 1 105 ? -10.595 0.242 14.699 1.00 94.69 105 PRO A N 1
ATOM 820 C CA . PRO A 1 105 ? -9.142 0.340 14.752 1.00 94.69 105 PRO A CA 1
ATOM 821 C C . PRO A 1 105 ? -8.486 -0.873 14.087 1.00 94.69 105 PRO A C 1
ATOM 823 O O . PRO A 1 105 ? -8.867 -2.019 14.358 1.00 94.69 105 PRO A O 1
ATOM 826 N N . ALA A 1 106 ? -7.524 -0.618 13.206 1.00 95.56 106 ALA A N 1
ATOM 827 C CA . ALA A 1 106 ? -6.761 -1.640 12.510 1.00 95.56 106 ALA A CA 1
ATOM 828 C C . ALA A 1 106 ? -5.342 -1.690 13.076 1.00 95.56 106 ALA A C 1
ATOM 830 O O . ALA A 1 106 ? -4.667 -0.666 13.165 1.00 95.56 106 ALA A O 1
ATOM 831 N N . GLN A 1 107 ? -4.904 -2.892 13.445 1.00 95.94 107 GLN A N 1
ATOM 832 C CA . GLN A 1 107 ? -3.516 -3.151 13.798 1.00 95.94 107 GLN A CA 1
ATOM 833 C C . GLN A 1 107 ? -2.784 -3.670 12.564 1.00 95.94 107 GLN A C 1
ATOM 835 O O . GLN A 1 107 ? -3.281 -4.569 11.879 1.00 95.94 107 GLN A O 1
ATOM 840 N N . VAL A 1 108 ? -1.596 -3.135 12.315 1.00 95.06 108 VAL A N 1
ATOM 841 C CA . VAL A 1 108 ? -0.637 -3.696 11.370 1.00 95.06 108 VAL A CA 1
ATOM 842 C C . VAL A 1 108 ? 0.552 -4.208 12.168 1.00 95.06 108 VAL A C 1
ATOM 844 O O . VAL A 1 108 ? 1.155 -3.465 12.946 1.00 95.06 108 VAL A O 1
ATOM 847 N N . LEU A 1 109 ? 0.829 -5.505 12.039 1.00 94.25 109 LEU A N 1
ATOM 848 C CA . LEU A 1 109 ? 1.828 -6.185 12.856 1.00 94.25 10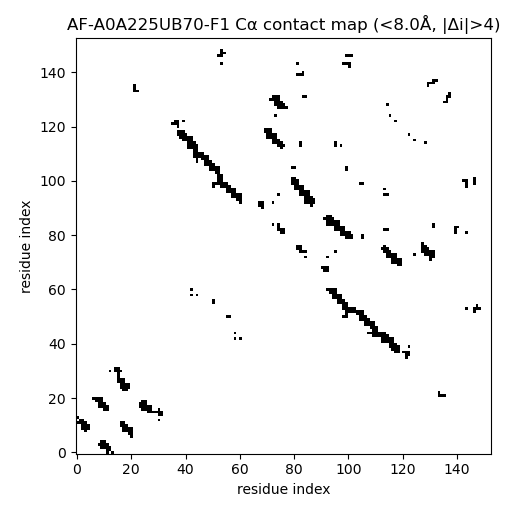9 LEU A CA 1
ATOM 849 C C . LEU A 1 109 ? 3.255 -5.784 12.442 1.00 94.25 109 LEU A C 1
ATOM 851 O O . LEU A 1 109 ? 3.479 -5.435 11.276 1.00 94.25 109 LEU A O 1
ATOM 855 N N . PRO A 1 110 ? 4.236 -5.882 13.354 1.00 92.75 110 PRO A N 1
ATOM 856 C CA . PRO A 1 110 ? 5.642 -5.725 13.008 1.00 92.75 110 PRO A CA 1
ATOM 857 C C . PRO A 1 110 ? 6.045 -6.713 11.909 1.00 92.75 110 PRO A C 1
ATOM 859 O O . PRO A 1 110 ? 5.498 -7.810 11.815 1.00 92.75 110 PRO A O 1
ATOM 862 N N 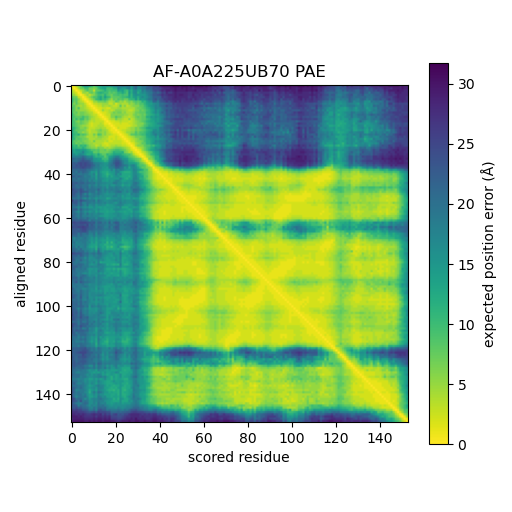. HIS A 1 111 ? 7.003 -6.316 11.078 1.00 90.94 111 HIS A N 1
ATOM 863 C CA . HIS A 1 111 ? 7.517 -7.074 9.933 1.00 90.94 111 HIS A CA 1
ATOM 864 C C . HIS A 1 111 ? 6.488 -7.369 8.831 1.00 90.94 111 HIS A C 1
ATOM 866 O O . HIS A 1 111 ? 6.790 -8.091 7.881 1.00 90.94 111 HIS A O 1
ATOM 872 N N . THR A 1 112 ? 5.289 -6.780 8.903 1.00 92.19 112 THR A N 1
ATOM 873 C CA . THR A 1 112 ? 4.333 -6.831 7.795 1.00 92.19 112 THR A CA 1
ATOM 874 C C . THR A 1 112 ? 4.920 -6.096 6.594 1.00 92.19 112 THR A C 1
ATOM 876 O O . THR A 1 112 ? 5.216 -4.901 6.683 1.00 92.19 112 THR A O 1
ATOM 879 N N . LYS A 1 113 ? 5.048 -6.798 5.464 1.00 92.56 113 LYS A N 1
ATOM 880 C CA . LYS A 1 113 ? 5.462 -6.223 4.180 1.00 92.56 113 LYS A CA 1
ATOM 881 C C . LYS A 1 113 ? 4.323 -5.378 3.617 1.00 92.56 113 LYS A C 1
ATOM 883 O O . LYS A 1 113 ? 3.265 -5.908 3.275 1.00 92.56 113 LYS A O 1
ATOM 888 N N . VAL A 1 114 ? 4.525 -4.067 3.547 1.00 92.94 114 VAL A N 1
ATOM 889 C CA . VAL A 1 114 ? 3.537 -3.091 3.051 1.00 92.94 114 VAL A CA 1
ATOM 890 C C . VAL A 1 114 ? 3.737 -2.743 1.580 1.00 92.94 114 VAL A C 1
ATOM 892 O O . VAL A 1 114 ? 2.783 -2.354 0.903 1.00 92.94 114 VAL A O 1
ATOM 895 N N . ALA A 1 115 ? 4.958 -2.921 1.082 1.00 91.88 115 ALA A N 1
ATOM 896 C CA . ALA A 1 115 ? 5.270 -2.931 -0.336 1.00 91.88 115 ALA A CA 1
ATOM 897 C C . ALA A 1 115 ? 6.525 -3.767 -0.597 1.00 91.88 115 ALA A C 1
ATOM 899 O O . ALA A 1 115 ? 7.313 -4.004 0.318 1.00 91.88 115 ALA A O 1
ATOM 900 N N . THR A 1 116 ? 6.731 -4.154 -1.848 1.00 89.25 116 THR A N 1
ATOM 901 C CA . THR A 1 116 ? 7.987 -4.733 -2.316 1.00 89.25 116 THR A CA 1
ATOM 902 C C . THR A 1 116 ? 8.346 -4.099 -3.650 1.00 89.25 116 THR A C 1
ATOM 904 O O . THR A 1 116 ? 7.491 -3.964 -4.523 1.00 89.25 116 THR A O 1
ATOM 907 N N . LEU A 1 117 ? 9.600 -3.681 -3.795 1.00 87.31 117 LEU A N 1
ATOM 908 C CA . LEU A 1 117 ? 10.134 -3.191 -5.058 1.00 87.31 117 LEU A CA 1
ATOM 909 C C . LEU A 1 117 ? 10.860 -4.338 -5.745 1.00 87.31 117 LEU A C 1
ATOM 911 O O . LEU A 1 117 ? 11.699 -4.981 -5.111 1.00 87.31 117 LEU A O 1
ATOM 915 N N . THR A 1 118 ? 10.544 -4.595 -7.008 1.00 83.06 118 THR A N 1
ATOM 916 C CA . THR A 1 118 ? 11.137 -5.689 -7.778 1.00 83.06 118 THR A CA 1
ATOM 917 C C . THR A 1 118 ? 11.721 -5.198 -9.084 1.00 83.06 118 THR A C 1
ATOM 919 O O . THR A 1 118 ? 11.388 -4.113 -9.553 1.00 83.06 118 THR A O 1
ATOM 922 N N . ASP A 1 119 ? 12.554 -6.017 -9.722 1.00 78.00 119 ASP A N 1
ATOM 923 C CA . ASP A 1 119 ? 12.806 -5.810 -11.144 1.00 78.00 119 ASP A CA 1
ATOM 924 C C . ASP A 1 119 ? 11.488 -5.837 -11.948 1.00 78.00 119 ASP A C 1
ATOM 926 O O . ASP A 1 119 ? 10.476 -6.406 -11.519 1.00 78.00 119 ASP A O 1
ATOM 930 N N . ARG A 1 120 ? 11.509 -5.201 -13.123 1.00 63.00 120 ARG A N 1
ATOM 931 C CA . ARG A 1 120 ? 10.358 -5.080 -14.034 1.00 63.00 120 ARG A CA 1
ATOM 932 C C . ARG A 1 120 ? 9.800 -6.404 -14.563 1.00 63.00 120 ARG A C 1
ATOM 934 O O . ARG A 1 120 ? 8.825 -6.420 -15.315 1.00 63.00 120 ARG A O 1
ATOM 941 N N . GLU A 1 121 ? 10.437 -7.528 -14.241 1.00 55.06 121 GLU A N 1
ATOM 942 C CA . GLU A 1 121 ? 10.160 -8.790 -14.909 1.00 55.06 121 GLU A CA 1
ATOM 943 C C . GLU A 1 121 ? 9.787 -9.967 -13.997 1.00 55.06 121 GLU A C 1
ATOM 945 O O . GLU A 1 121 ? 9.275 -10.932 -14.560 1.00 55.06 121 GLU A O 1
ATOM 950 N N . ARG A 1 122 ? 10.065 -10.014 -12.677 1.00 56.78 122 ARG A N 1
ATOM 951 C CA . ARG A 1 122 ? 10.296 -11.357 -12.077 1.00 56.78 122 ARG A CA 1
ATOM 952 C C . ARG A 1 122 ? 9.859 -11.673 -10.650 1.00 56.78 122 ARG A C 1
ATOM 954 O O . ARG A 1 122 ? 10.402 -12.633 -10.106 1.00 56.78 122 ARG A O 1
ATOM 961 N N . LEU A 1 123 ? 8.851 -11.047 -10.038 1.00 52.34 123 LEU A N 1
ATOM 962 C CA . LEU A 1 123 ? 8.347 -11.605 -8.767 1.00 52.34 123 LEU A CA 1
ATOM 963 C C . LEU A 1 123 ? 6.821 -11.631 -8.624 1.00 52.34 123 LEU A C 1
ATOM 965 O O . LEU A 1 123 ? 6.162 -10.608 -8.467 1.00 52.34 123 LEU A O 1
ATOM 969 N N . HIS A 1 124 ? 6.264 -12.845 -8.565 1.00 53.59 124 HIS A N 1
ATOM 970 C CA . HIS A 1 124 ? 4.913 -13.076 -8.063 1.00 53.59 124 HIS A CA 1
ATOM 971 C C . HIS A 1 124 ? 4.916 -12.916 -6.537 1.00 53.59 124 HIS A C 1
ATOM 973 O O . HIS A 1 124 ? 5.203 -13.860 -5.803 1.00 53.59 124 HIS A O 1
ATOM 979 N N . LEU A 1 125 ? 4.578 -11.727 -6.042 1.00 59.31 125 LEU A N 1
ATOM 980 C CA . LEU A 1 125 ? 4.541 -11.410 -4.606 1.00 59.31 125 LEU A CA 1
ATOM 981 C C . LEU A 1 125 ? 3.327 -11.998 -3.853 1.00 59.31 125 LEU A C 1
ATOM 983 O O . LEU A 1 125 ? 3.064 -11.660 -2.701 1.00 59.31 125 LEU A O 1
ATOM 987 N N . GLY A 1 126 ? 2.604 -12.931 -4.476 1.00 60.12 126 GLY A N 1
ATOM 988 C CA . GLY A 1 126 ? 1.335 -13.462 -3.983 1.00 60.12 126 GLY A CA 1
ATOM 989 C C . GLY A 1 126 ? 0.147 -12.558 -4.330 1.00 60.12 126 GLY A C 1
ATOM 990 O O . GLY A 1 126 ? 0.301 -11.449 -4.832 1.00 60.12 126 GLY A O 1
ATOM 991 N N . THR A 1 127 ? -1.070 -13.032 -4.061 1.00 63.94 127 THR A N 1
ATOM 992 C CA . THR A 1 127 ? -2.332 -12.389 -4.488 1.00 63.94 127 THR A CA 1
ATOM 993 C C . THR A 1 127 ? -2.648 -11.063 -3.799 1.00 63.94 127 THR A C 1
ATOM 995 O O . THR A 1 127 ? -3.561 -10.357 -4.217 1.00 63.94 127 THR A O 1
ATOM 998 N N . ASN A 1 128 ? -1.927 -10.718 -2.732 1.00 73.62 128 ASN A N 1
ATOM 999 C CA . ASN A 1 128 ? -2.199 -9.511 -1.951 1.00 73.62 128 ASN A CA 1
ATOM 1000 C C . ASN A 1 128 ? -1.434 -8.286 -2.461 1.00 73.62 128 ASN A C 1
ATOM 1002 O O . ASN A 1 128 ? -1.700 -7.177 -1.994 1.00 73.62 128 ASN A O 1
ATOM 1006 N N . PHE A 1 129 ? -0.514 -8.475 -3.406 1.00 79.06 129 PHE A N 1
ATOM 1007 C CA . PHE A 1 129 ? 0.331 -7.429 -3.960 1.00 79.06 129 PHE A CA 1
ATOM 1008 C C . PHE A 1 129 ? -0.167 -6.976 -5.330 1.00 79.06 129 PHE A C 1
ATOM 1010 O O . PHE A 1 129 ? -0.525 -7.797 -6.168 1.00 79.06 129 PHE A O 1
ATOM 1017 N N . VAL A 1 130 ? -0.210 -5.662 -5.534 1.00 82.12 130 VAL A N 1
ATOM 1018 C CA . VAL A 1 130 ? -0.776 -5.027 -6.731 1.00 82.12 130 VAL A CA 1
ATOM 1019 C C . VAL A 1 130 ? 0.129 -3.877 -7.180 1.00 82.12 130 VAL A C 1
ATOM 1021 O O . VAL A 1 130 ? 0.679 -3.177 -6.329 1.00 82.12 130 VAL A O 1
ATOM 1024 N N . CYS A 1 131 ? 0.279 -3.669 -8.491 1.00 83.69 131 CYS A N 1
ATOM 1025 C CA . CYS A 1 131 ? 1.050 -2.557 -9.056 1.00 83.69 131 CYS A CA 1
ATOM 1026 C C . CYS A 1 131 ? 0.211 -1.278 -9.208 1.00 83.69 131 CYS A C 1
ATOM 1028 O O . CYS A 1 131 ? -0.946 -1.368 -9.633 1.00 83.69 131 CYS A O 1
ATOM 1030 N N . PRO A 1 132 ? 0.784 -0.087 -8.946 1.00 80.62 132 PRO A N 1
ATOM 1031 C CA . PRO A 1 132 ? 0.200 1.191 -9.342 1.00 80.62 132 PRO A CA 1
ATOM 1032 C C . PRO A 1 132 ? -0.166 1.227 -10.828 1.00 80.62 132 PRO A C 1
ATOM 1034 O O . PRO A 1 132 ? 0.630 0.810 -11.666 1.00 80.62 132 PRO A O 1
ATOM 1037 N N . GLY A 1 133 ? -1.353 1.748 -11.147 1.00 75.75 133 GLY A N 1
ATOM 1038 C CA . GLY A 1 133 ? -1.870 1.839 -12.519 1.00 75.75 133 GLY A CA 1
ATOM 1039 C C . GLY A 1 133 ? -2.636 0.607 -13.013 1.00 75.75 133 GLY A C 1
ATOM 1040 O O . GLY A 1 133 ? -3.191 0.649 -14.107 1.00 75.75 133 GLY A O 1
ATOM 1041 N N . SER A 1 134 ? -2.703 -0.464 -12.217 1.00 77.38 134 SER A N 1
ATOM 1042 C CA . SER A 1 134 ? -3.594 -1.595 -12.490 1.00 77.38 134 SER A CA 1
ATOM 1043 C C . SER A 1 134 ? -5.010 -1.331 -11.964 1.00 77.38 134 SER A C 1
ATOM 1045 O O . SER A 1 134 ? -5.195 -0.626 -10.973 1.00 77.38 134 SER A O 1
ATOM 1047 N N . TYR A 1 135 ? -6.016 -1.990 -12.543 1.00 75.19 135 TYR A N 1
ATOM 1048 C CA . TYR A 1 135 ? -7.414 -1.860 -12.103 1.00 75.19 135 TYR A CA 1
ATOM 1049 C C . TYR A 1 135 ? -7.613 -2.140 -10.599 1.00 75.19 135 TYR A C 1
ATOM 1051 O O . TYR A 1 135 ? -8.330 -1.429 -9.902 1.00 75.19 135 TYR A O 1
ATOM 1059 N N . GLN A 1 136 ? -6.921 -3.152 -10.064 1.00 76.00 136 GLN A N 1
ATOM 1060 C CA . GLN A 1 136 ? -6.981 -3.499 -8.636 1.00 76.00 136 GLN A CA 1
ATOM 1061 C C . GLN A 1 136 ? -6.345 -2.429 -7.735 1.00 76.00 136 GLN A C 1
ATOM 1063 O O . GLN A 1 136 ? -6.609 -2.400 -6.532 1.00 76.00 136 GLN A O 1
ATOM 1068 N N . TYR A 1 137 ? -5.459 -1.592 -8.278 1.00 79.94 137 TYR A N 1
ATOM 1069 C CA . TYR A 1 137 ? -4.896 -0.453 -7.561 1.00 79.94 137 TYR A CA 1
ATOM 1070 C C . TYR A 1 137 ? -5.892 0.703 -7.527 1.00 79.94 137 TYR A C 1
ATOM 1072 O O . TYR A 1 137 ? -6.102 1.271 -6.459 1.00 79.94 137 TYR A O 1
ATOM 1080 N N . ASP A 1 138 ? -6.572 0.974 -8.641 1.00 80.50 138 ASP A N 1
ATOM 1081 C CA . ASP A 1 138 ? -7.613 2.004 -8.719 1.00 80.50 138 ASP A CA 1
ATOM 1082 C C . ASP A 1 138 ? -8.758 1.714 -7.732 1.00 80.50 138 ASP A C 1
ATOM 1084 O O . ASP A 1 138 ? -9.219 2.603 -7.015 1.00 80.50 138 ASP A O 1
ATOM 1088 N N . GLU A 1 139 ? -9.159 0.443 -7.594 1.00 84.50 139 GLU A N 1
ATOM 1089 C CA . GLU A 1 139 ? -10.115 0.016 -6.560 1.00 84.50 139 GLU A CA 1
ATOM 1090 C C . GLU A 1 139 ? -9.632 0.358 -5.140 1.00 84.50 139 GLU A C 1
ATOM 1092 O O . GLU A 1 139 ? -10.424 0.733 -4.272 1.00 84.50 139 GLU A O 1
ATOM 1097 N N . ARG A 1 140 ? -8.325 0.254 -4.871 1.00 84.94 140 ARG A N 1
ATOM 1098 C CA . ARG A 1 140 ? -7.752 0.621 -3.566 1.00 84.94 140 ARG A CA 1
ATOM 1099 C C . ARG A 1 140 ? -7.719 2.129 -3.370 1.00 84.94 140 ARG A C 1
ATOM 1101 O O . ARG A 1 140 ? -8.006 2.578 -2.262 1.00 84.94 140 ARG A O 1
ATOM 1108 N N . GLU A 1 141 ? -7.389 2.902 -4.402 1.00 84.50 141 GLU A N 1
ATOM 1109 C CA . GLU A 1 141 ? -7.472 4.365 -4.346 1.00 84.50 141 GLU A CA 1
ATOM 1110 C C . GLU A 1 141 ? -8.900 4.818 -4.040 1.00 84.50 141 GLU A C 1
ATOM 1112 O O . GLU A 1 141 ? -9.101 5.673 -3.173 1.00 84.50 141 GLU A O 1
ATOM 1117 N N . PHE A 1 142 ? -9.892 4.170 -4.653 1.00 86.19 142 PHE A N 1
ATOM 1118 C CA . PHE A 1 142 ? -11.301 4.412 -4.370 1.00 86.19 142 PHE A CA 1
ATOM 1119 C C . PHE A 1 142 ? -11.668 4.098 -2.911 1.00 86.19 142 PHE A C 1
ATOM 1121 O O . PHE A 1 142 ? -12.238 4.944 -2.223 1.00 86.19 142 PHE A O 1
ATOM 1128 N N . LEU A 1 143 ? -11.257 2.937 -2.383 1.00 84.69 143 LEU A N 1
ATOM 1129 C CA . LEU A 1 143 ? -11.478 2.585 -0.972 1.00 84.69 143 LEU A CA 1
ATOM 1130 C C . LEU A 1 143 ? -10.855 3.604 -0.010 1.00 84.69 143 LEU A C 1
ATOM 1132 O O . LEU A 1 143 ? -11.430 3.914 1.036 1.00 84.69 143 LEU A O 1
ATOM 1136 N N . VAL A 1 144 ? -9.671 4.123 -0.340 1.00 85.25 144 VAL A N 1
ATOM 1137 C CA . VAL A 1 144 ? -9.026 5.177 0.448 1.00 85.25 144 VAL A CA 1
ATOM 1138 C C . VAL A 1 144 ? -9.817 6.473 0.369 1.00 85.25 144 VAL A C 1
ATOM 1140 O O . VAL A 1 144 ? -10.011 7.103 1.407 1.00 85.25 144 VAL A O 1
ATOM 1143 N N . TYR A 1 145 ? -10.286 6.871 -0.812 1.00 82.12 145 TYR A N 1
ATOM 1144 C CA . TYR A 1 145 ? -11.099 8.072 -0.984 1.00 82.12 145 TYR A CA 1
ATOM 1145 C C . TYR A 1 145 ? -12.381 8.020 -0.140 1.00 82.12 145 TYR A C 1
ATOM 1147 O O . TYR A 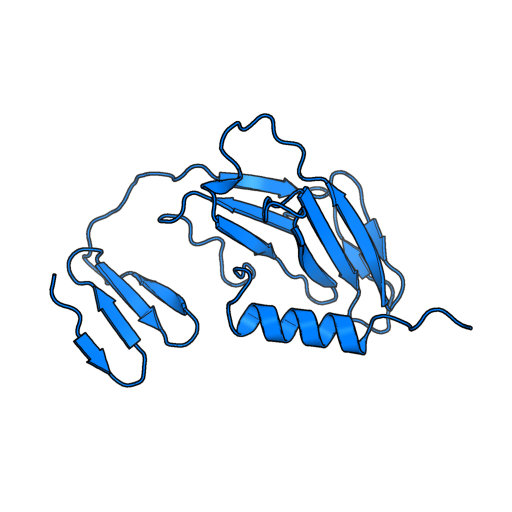1 145 ? -12.653 8.960 0.601 1.00 82.12 145 TYR A O 1
ATOM 1155 N N . GLU A 1 146 ? -13.109 6.899 -0.157 1.00 83.38 146 GLU A N 1
ATOM 1156 C CA . GLU A 1 146 ? -14.345 6.736 0.624 1.00 83.38 146 GLU A CA 1
ATOM 1157 C C . GLU A 1 146 ? -14.129 6.785 2.145 1.00 83.38 146 GLU A C 1
ATOM 1159 O O . GLU A 1 146 ? -15.020 7.189 2.894 1.00 83.38 146 GLU A O 1
ATOM 1164 N N . ASN A 1 147 ? -12.959 6.349 2.619 1.00 80.19 147 ASN A N 1
ATOM 1165 C CA . ASN A 1 147 ? -12.680 6.198 4.049 1.00 80.19 147 ASN A CA 1
ATOM 1166 C C . ASN A 1 147 ? -11.794 7.309 4.627 1.00 80.19 147 ASN A C 1
ATOM 1168 O O . ASN A 1 147 ? -11.686 7.424 5.850 1.00 80.19 147 ASN A O 1
ATOM 1172 N N . THR A 1 148 ? -11.170 8.142 3.791 1.00 74.00 148 THR A N 1
ATOM 1173 C CA . THR A 1 148 ? -10.390 9.291 4.263 1.00 74.00 148 THR A CA 1
ATOM 1174 C C . THR A 1 148 ? -11.356 10.385 4.706 1.00 74.00 148 THR A C 1
ATOM 1176 O O . THR A 1 148 ? -12.152 10.889 3.918 1.00 74.00 148 THR A O 1
ATOM 1179 N N . ARG A 1 149 ? -11.296 10.781 5.980 1.00 62.16 149 ARG A N 1
ATOM 1180 C CA . ARG A 1 149 ? -12.088 11.919 6.462 1.00 62.16 149 ARG A CA 1
ATOM 1181 C C . ARG A 1 149 ? -11.605 13.201 5.788 1.00 62.16 149 ARG A C 1
ATOM 1183 O O . ARG A 1 149 ? -10.409 13.486 5.804 1.00 62.16 149 ARG A O 1
ATOM 1190 N N . SER A 1 150 ? -12.536 13.997 5.262 1.00 53.09 150 SER A N 1
ATOM 1191 C CA . SER A 1 150 ? -12.243 15.388 4.911 1.00 53.09 150 SER A CA 1
ATOM 1192 C C . SER A 1 150 ? -11.756 16.115 6.171 1.00 53.09 150 SER A C 1
ATOM 1194 O O . SER A 1 150 ? -12.355 15.908 7.235 1.00 53.09 150 SER A O 1
ATOM 1196 N N . PRO A 1 151 ? -10.693 16.939 6.105 1.00 46.00 151 PRO A N 1
ATOM 1197 C CA . PRO A 1 151 ? -10.350 17.803 7.225 1.00 46.00 151 PRO A CA 1
ATOM 1198 C C . PRO A 1 151 ? -11.579 18.658 7.555 1.00 46.00 151 PRO A C 1
ATOM 1200 O O . PRO A 1 151 ? -12.214 19.205 6.651 1.00 46.00 151 PRO A O 1
ATOM 1203 N N . ALA A 1 152 ? -11.963 18.690 8.832 1.00 44.12 152 ALA A N 1
ATOM 1204 C CA . ALA A 1 152 ? -13.002 19.596 9.300 1.00 44.12 152 ALA A CA 1
ATOM 1205 C C . ALA A 1 152 ? -12.541 21.030 8.996 1.00 44.12 152 ALA A C 1
ATOM 1207 O O . ALA A 1 152 ? -11.420 21.392 9.361 1.00 44.12 152 ALA A O 1
ATOM 1208 N N . ALA A 1 153 ? -13.370 21.768 8.257 1.00 36.25 153 ALA A N 1
ATOM 1209 C CA . ALA A 1 153 ? -13.190 23.191 7.992 1.00 36.25 153 ALA A CA 1
ATOM 1210 C C . ALA A 1 153 ? -13.374 24.018 9.271 1.00 36.25 153 ALA A C 1
ATOM 1212 O O . ALA A 1 153 ? -14.171 23.583 10.137 1.00 36.25 153 ALA A O 1
#